Protein AF-A0A1Q3ZFN1-F1 (afdb_monomer_lite)

pLDDT: mean 83.61, std 12.13, range [43.12, 94.75]

Structure (mmCIF, N/CA/C/O backbone):
data_AF-A0A1Q3ZFN1-F1
#
_entry.id   AF-A0A1Q3ZFN1-F1
#
loop_
_atom_site.group_PDB
_atom_site.id
_atom_site.type_symbol
_atom_site.label_atom_id
_atom_site.label_alt_id
_atom_site.label_comp_id
_atom_site.label_asym_id
_atom_site.label_entity_id
_atom_site.label_seq_id
_atom_site.pdbx_PDB_ins_code
_atom_site.Cartn_x
_atom_site.Cartn_y
_atom_site.Cartn_z
_atom_site.occupancy
_atom_site.B_iso_or_equiv
_atom_site.auth_seq_id
_atom_site.auth_comp_id
_atom_site.auth_asym_id
_atom_site.auth_atom_id
_atom_site.pdbx_PDB_model_num
ATOM 1 N N . MET A 1 1 ? 1.269 -21.646 -1.343 1.00 58.28 1 MET A N 1
ATOM 2 C CA . MET A 1 1 ? 0.645 -20.371 -0.934 1.00 58.28 1 MET A CA 1
ATOM 3 C C . MET A 1 1 ? 0.498 -19.510 -2.165 1.00 58.28 1 MET A C 1
ATOM 5 O O . MET A 1 1 ? 1.479 -19.350 -2.881 1.00 58.28 1 MET A O 1
ATOM 9 N N . ASP A 1 2 ? -0.700 -19.008 -2.442 1.00 80.94 2 ASP A N 1
ATOM 10 C CA . ASP A 1 2 ? -0.858 -17.933 -3.420 1.00 80.94 2 ASP A CA 1
ATOM 11 C C . ASP A 1 2 ? -0.304 -16.603 -2.858 1.00 80.94 2 ASP A C 1
ATOM 13 O O . ASP A 1 2 ? -0.062 -16.458 -1.655 1.00 80.94 2 ASP A O 1
ATOM 17 N N . ASN A 1 3 ? -0.045 -15.640 -3.747 1.00 77.50 3 ASN A N 1
ATOM 18 C CA . ASN A 1 3 ? 0.554 -14.349 -3.384 1.00 77.50 3 ASN A CA 1
ATOM 19 C C . ASN A 1 3 ? -0.332 -13.537 -2.426 1.00 77.50 3 ASN A C 1
ATOM 21 O O . ASN A 1 3 ? 0.177 -12.761 -1.623 1.00 77.50 3 ASN A O 1
ATOM 25 N N . GLU A 1 4 ? -1.648 -13.736 -2.489 1.00 74.69 4 GLU A N 1
ATOM 26 C CA . GLU A 1 4 ? -2.616 -13.067 -1.622 1.00 74.69 4 GLU A CA 1
ATOM 27 C C . GLU A 1 4 ? -2.532 -13.602 -0.189 1.00 74.69 4 GLU A C 1
ATOM 29 O O . GLU A 1 4 ? -2.415 -12.829 0.755 1.00 74.69 4 GLU A O 1
ATOM 34 N N . SER A 1 5 ? -2.457 -14.919 -0.028 1.00 80.62 5 SER A N 1
ATOM 35 C CA . SER A 1 5 ? -2.258 -15.604 1.248 1.00 80.62 5 SER A CA 1
ATOM 36 C C . SER A 1 5 ? -0.938 -15.203 1.896 1.00 80.62 5 SER A C 1
ATOM 38 O O . SER A 1 5 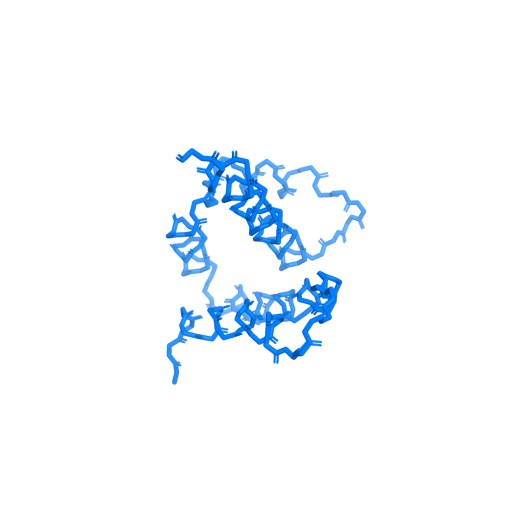? -0.887 -15.027 3.107 1.00 80.62 5 SER A O 1
ATOM 40 N N . ARG A 1 6 ? 0.132 -15.018 1.107 1.00 80.62 6 ARG A N 1
ATOM 41 C CA . ARG A 1 6 ? 1.429 -14.544 1.622 1.00 80.62 6 ARG A CA 1
ATOM 42 C C . ARG A 1 6 ? 1.369 -13.083 2.073 1.00 80.62 6 ARG A C 1
ATOM 44 O O . ARG A 1 6 ? 1.899 -12.760 3.129 1.00 80.62 6 ARG A O 1
ATOM 51 N N . LEU A 1 7 ? 0.683 -12.223 1.322 1.00 77.38 7 LEU A N 1
ATOM 52 C CA . LEU A 1 7 ? 0.453 -10.831 1.712 1.00 77.38 7 LEU A CA 1
ATOM 53 C C . LEU A 1 7 ? -0.386 -10.734 2.996 1.00 77.38 7 LEU A C 1
ATOM 55 O O . LEU A 1 7 ? -0.041 -9.988 3.910 1.00 77.38 7 LEU A O 1
ATOM 59 N N . LEU A 1 8 ? -1.456 -11.524 3.094 1.00 77.06 8 LEU A N 1
ATOM 60 C CA . LEU A 1 8 ? -2.279 -11.609 4.299 1.00 77.06 8 LEU A CA 1
ATOM 61 C C . LEU A 1 8 ? -1.504 -12.193 5.481 1.00 77.06 8 LEU A C 1
ATOM 63 O O . LEU A 1 8 ? -1.672 -11.697 6.591 1.00 77.06 8 LEU A O 1
ATOM 67 N N . ALA A 1 9 ? -0.629 -13.177 5.249 1.00 82.50 9 ALA A N 1
ATOM 68 C CA . ALA A 1 9 ? 0.245 -13.732 6.276 1.00 82.50 9 ALA A CA 1
ATOM 69 C C . ALA A 1 9 ? 1.146 -12.643 6.873 1.00 82.50 9 ALA A C 1
ATOM 71 O O . ALA A 1 9 ? 1.059 -12.418 8.075 1.00 82.50 9 ALA A O 1
ATOM 72 N N . ILE A 1 10 ? 1.872 -11.876 6.045 1.00 81.44 10 ILE A N 1
ATOM 73 C CA . ILE A 1 10 ? 2.739 -10.766 6.497 1.00 81.44 10 ILE A CA 1
ATOM 74 C C . ILE A 1 10 ? 1.946 -9.744 7.328 1.00 81.44 10 ILE A C 1
ATOM 76 O O . ILE A 1 10 ? 2.390 -9.297 8.386 1.00 81.44 10 ILE A O 1
ATOM 80 N N . ILE A 1 11 ? 0.735 -9.393 6.881 1.00 74.88 11 ILE A N 1
ATOM 81 C CA . ILE A 1 11 ? -0.128 -8.453 7.609 1.00 74.88 11 ILE A CA 1
ATOM 82 C C . ILE A 1 11 ? -0.617 -9.068 8.933 1.00 74.88 11 ILE A C 1
ATOM 84 O O . ILE A 1 11 ? -0.661 -8.376 9.947 1.00 74.88 11 ILE A O 1
ATOM 88 N N . SER A 1 12 ? -0.969 -10.354 8.959 1.00 72.81 12 SER A N 1
ATOM 89 C CA . SER A 1 12 ? -1.512 -11.035 10.144 1.00 72.81 12 SER A CA 1
ATOM 90 C C . SER A 1 12 ? -0.459 -11.402 11.194 1.00 72.81 12 SER A C 1
ATOM 92 O O . SER A 1 12 ? -0.726 -11.292 12.391 1.00 72.81 12 SER A O 1
ATOM 94 N N . GLU A 1 13 ? 0.749 -11.777 10.771 1.00 69.62 13 GLU A N 1
ATOM 95 C CA . GLU A 1 13 ? 1.867 -12.145 11.648 1.00 69.62 13 GLU A CA 1
ATOM 96 C C . GLU A 1 13 ? 2.302 -10.963 12.519 1.00 69.62 13 GLU A C 1
ATOM 98 O O . GLU A 1 13 ? 2.713 -11.146 13.661 1.00 69.62 13 GLU A O 1
ATOM 103 N N . SER A 1 14 ? 2.090 -9.739 12.032 1.00 62.66 14 SER A N 1
ATOM 104 C CA . SER A 1 14 ? 2.328 -8.505 12.783 1.00 62.66 14 SER A CA 1
ATOM 105 C C . SER A 1 14 ? 1.358 -8.252 13.945 1.00 62.66 14 SER A C 1
ATOM 107 O O . SER A 1 14 ? 1.611 -7.381 14.773 1.00 62.66 14 SER A O 1
ATOM 109 N N . SER A 1 15 ? 0.243 -8.992 14.012 1.00 58.81 15 SER A N 1
ATOM 110 C CA . SER A 1 15 ? -0.812 -8.811 15.021 1.00 58.81 15 SER A CA 1
ATOM 111 C C . SER A 1 15 ? -0.821 -9.884 16.118 1.00 58.81 15 SER A C 1
ATOM 113 O O . SER A 1 15 ? -1.487 -9.694 17.131 1.00 58.81 15 SER A O 1
ATOM 115 N N . ASN A 1 16 ? -0.091 -10.994 15.959 1.00 53.34 16 ASN A N 1
ATOM 116 C CA . ASN A 1 16 ? -0.172 -12.147 16.863 1.00 53.34 16 ASN A CA 1
ATOM 117 C C . ASN A 1 16 ? 1.114 -12.361 17.670 1.00 53.34 16 ASN A C 1
ATOM 119 O O . ASN A 1 16 ? 1.813 -13.343 17.440 1.00 53.34 16 ASN A O 1
ATOM 123 N N . LYS A 1 17 ? 1.383 -11.483 18.647 1.00 44.75 17 LYS A N 1
ATOM 124 C CA . LYS A 1 17 ? 2.085 -11.825 19.903 1.00 44.75 17 LYS A CA 1
ATOM 125 C C . LYS A 1 17 ? 1.594 -10.916 21.038 1.00 44.75 17 LYS A C 1
ATOM 127 O O . LYS A 1 17 ? 1.892 -9.727 21.062 1.00 44.75 17 LYS A O 1
ATOM 132 N N . ASP A 1 18 ? 0.807 -11.490 21.944 1.00 47.72 18 ASP A N 1
ATOM 133 C CA . ASP A 1 18 ? 0.650 -11.096 23.351 1.00 47.72 18 ASP A CA 1
ATOM 134 C C . ASP A 1 18 ? 0.722 -9.590 23.659 1.00 47.72 18 ASP A C 1
ATOM 136 O O . ASP A 1 18 ? 1.713 -9.097 24.193 1.00 47.72 18 ASP A O 1
ATOM 140 N N . GLY A 1 19 ? -0.332 -8.835 23.331 1.00 54.94 19 GLY A N 1
ATOM 141 C CA . GLY A 1 19 ? -0.489 -7.450 23.799 1.00 54.94 19 GLY A CA 1
ATOM 142 C C . GLY A 1 19 ? 0.586 -6.455 23.335 1.00 54.94 19 GLY A C 1
ATOM 143 O O . GLY A 1 19 ? 0.626 -5.341 23.857 1.00 54.94 19 GLY A O 1
ATOM 144 N N . GLN A 1 20 ? 1.442 -6.821 22.374 1.00 56.12 20 GLN A N 1
ATOM 145 C CA . GLN A 1 20 ? 2.468 -5.931 21.832 1.00 56.12 20 GLN A CA 1
ATOM 146 C C . GLN A 1 20 ? 1.930 -5.041 20.709 1.00 56.12 20 GLN A C 1
ATOM 148 O O . GLN A 1 20 ? 1.057 -5.417 19.925 1.00 56.12 20 GLN A O 1
ATOM 153 N N . SER A 1 21 ? 2.475 -3.826 20.641 1.00 70.00 21 SER A N 1
ATOM 154 C CA . SER A 1 21 ? 2.244 -2.879 19.554 1.00 70.00 21 SER A CA 1
ATOM 155 C C . SER A 1 21 ? 2.727 -3.447 18.220 1.00 70.00 21 SER A C 1
ATOM 157 O O . SER A 1 21 ? 3.835 -3.971 18.143 1.00 70.00 21 SER A O 1
ATOM 159 N N . ILE A 1 22 ? 1.926 -3.277 17.166 1.00 80.88 22 ILE A N 1
ATOM 160 C CA . ILE A 1 22 ? 2.288 -3.667 15.798 1.00 80.88 22 ILE A CA 1
ATOM 161 C C . ILE A 1 22 ? 3.555 -2.915 15.369 1.00 80.88 22 ILE A C 1
ATOM 163 O O . ILE A 1 22 ? 3.553 -1.681 15.312 1.00 80.88 22 ILE A O 1
ATOM 167 N N . ASP A 1 23 ? 4.606 -3.659 15.024 1.00 87.62 23 ASP A N 1
ATOM 168 C CA . ASP A 1 23 ? 5.820 -3.115 14.414 1.00 87.62 23 ASP A CA 1
ATOM 169 C C . ASP A 1 23 ? 5.589 -2.870 12.917 1.00 87.62 23 ASP A C 1
ATOM 171 O O . ASP A 1 23 ? 5.795 -3.730 12.057 1.00 87.62 23 ASP A O 1
ATOM 175 N N . TRP A 1 24 ? 5.106 -1.669 12.607 1.00 88.06 24 TRP A N 1
ATOM 176 C CA . TRP A 1 24 ? 4.826 -1.266 11.232 1.00 88.06 24 TRP A CA 1
ATOM 177 C C . TRP A 1 24 ? 6.073 -1.146 10.361 1.00 88.06 24 TRP A C 1
ATOM 179 O O . TRP A 1 24 ? 5.945 -1.242 9.141 1.00 88.06 24 TRP A O 1
ATOM 189 N N . GLU A 1 25 ? 7.245 -0.930 10.954 1.00 89.50 25 GLU A N 1
ATOM 190 C CA . GLU A 1 25 ? 8.492 -0.813 10.204 1.00 89.50 25 GLU A CA 1
ATOM 191 C C . GLU A 1 25 ? 8.929 -2.190 9.702 1.00 89.50 25 GLU A C 1
ATOM 193 O O . GLU A 1 25 ? 9.166 -2.363 8.505 1.00 89.50 25 GLU A O 1
ATOM 198 N N . ALA A 1 26 ? 8.910 -3.202 10.574 1.00 88.88 26 ALA A N 1
ATOM 199 C CA . ALA A 1 26 ? 9.181 -4.582 10.182 1.00 88.88 26 ALA A CA 1
ATOM 200 C C . ALA A 1 26 ? 8.197 -5.080 9.108 1.00 88.88 26 ALA A C 1
ATOM 202 O O . ALA A 1 26 ? 8.601 -5.722 8.135 1.00 88.88 26 ALA A O 1
ATOM 203 N N . VAL A 1 27 ? 6.908 -4.743 9.237 1.00 89.88 27 VAL A N 1
ATOM 204 C CA . VAL A 1 27 ? 5.890 -5.070 8.222 1.00 89.88 27 VAL A CA 1
ATOM 205 C C . VAL A 1 27 ? 6.204 -4.405 6.888 1.00 89.88 27 VAL A C 1
ATOM 207 O O . VAL A 1 27 ? 6.152 -5.055 5.844 1.00 89.88 27 VAL A O 1
ATOM 210 N N . GLN A 1 28 ? 6.547 -3.117 6.907 1.00 92.06 28 GLN A N 1
ATOM 211 C CA . GLN A 1 28 ? 6.884 -2.381 5.696 1.00 92.06 28 GLN A CA 1
ATOM 212 C C . GLN A 1 28 ? 8.105 -2.977 4.992 1.00 92.06 28 GLN A C 1
ATOM 214 O O . GLN A 1 28 ? 8.090 -3.118 3.769 1.00 92.06 28 GLN A O 1
ATOM 219 N N . GLN A 1 29 ? 9.139 -3.366 5.738 1.00 92.62 29 GLN A N 1
ATOM 220 C CA . GLN A 1 29 ? 10.335 -3.994 5.176 1.00 92.62 29 GLN A CA 1
ATOM 221 C C . GLN A 1 29 ? 10.011 -5.341 4.518 1.00 92.62 29 GLN A C 1
ATOM 223 O O . GLN A 1 29 ? 10.404 -5.576 3.375 1.00 92.62 29 GLN A O 1
ATOM 228 N N . GLN A 1 30 ? 9.232 -6.200 5.182 1.00 92.50 30 GLN A N 1
ATOM 229 C CA . GLN A 1 30 ? 8.827 -7.492 4.613 1.00 92.50 30 GLN A CA 1
ATOM 230 C C . GLN A 1 30 ? 7.980 -7.331 3.347 1.00 92.50 30 GLN A C 1
ATOM 232 O O . GLN A 1 30 ? 8.203 -8.023 2.352 1.00 92.50 30 GLN A O 1
ATOM 237 N N . LEU A 1 31 ? 7.033 -6.389 3.363 1.00 93.00 31 LEU A N 1
ATOM 238 C CA . LEU A 1 31 ? 6.233 -6.048 2.190 1.00 93.00 31 LEU A CA 1
ATOM 239 C C . LEU A 1 31 ? 7.098 -5.505 1.054 1.00 93.00 31 LEU A C 1
ATOM 241 O O . LEU A 1 31 ? 6.872 -5.873 -0.091 1.00 93.00 31 LEU A O 1
ATOM 245 N N . THR A 1 32 ? 8.090 -4.670 1.362 1.00 94.75 32 THR A N 1
ATOM 246 C CA . THR A 1 32 ? 9.004 -4.104 0.362 1.00 94.75 32 THR A CA 1
ATOM 247 C C . THR A 1 32 ? 9.727 -5.213 -0.387 1.00 94.75 32 THR A C 1
ATOM 249 O O . THR A 1 32 ? 9.645 -5.263 -1.610 1.00 94.75 32 THR A O 1
ATOM 252 N N . VAL A 1 33 ? 10.351 -6.147 0.341 1.00 94.00 33 VAL A N 1
ATOM 253 C CA . VAL A 1 33 ? 11.071 -7.281 -0.261 1.00 94.00 33 VAL A CA 1
ATOM 254 C C . VAL A 1 33 ? 10.130 -8.133 -1.110 1.00 94.00 33 VAL A C 1
ATOM 256 O O . VAL A 1 33 ? 10.423 -8.415 -2.268 1.00 94.00 33 VAL A O 1
ATOM 259 N N . PHE A 1 34 ? 8.965 -8.494 -0.568 1.00 92.25 34 PHE A N 1
ATOM 260 C CA . PHE A 1 34 ? 7.981 -9.303 -1.287 1.00 92.25 34 PHE A CA 1
ATOM 261 C C . PHE A 1 34 ? 7.476 -8.624 -2.568 1.00 92.25 34 PHE A C 1
ATOM 263 O O . PHE A 1 34 ? 7.319 -9.273 -3.602 1.00 92.25 34 PHE A O 1
ATOM 270 N N . LEU A 1 35 ? 7.211 -7.319 -2.512 1.00 93.00 35 LEU A N 1
ATOM 271 C CA . LEU A 1 35 ? 6.713 -6.565 -3.655 1.00 93.00 35 LEU A CA 1
ATOM 272 C C . LEU A 1 35 ? 7.802 -6.350 -4.695 1.00 93.00 35 LEU A C 1
ATOM 274 O O . LEU A 1 35 ? 7.509 -6.532 -5.869 1.00 93.00 35 LEU A O 1
ATOM 278 N N . ASP A 1 36 ? 9.034 -6.025 -4.303 1.00 93.81 36 ASP A N 1
ATOM 279 C CA . ASP A 1 36 ? 10.144 -5.884 -5.249 1.00 93.81 36 ASP A CA 1
ATOM 280 C C . ASP A 1 36 ? 10.375 -7.202 -6.013 1.00 93.81 36 ASP A C 1
ATOM 282 O O . ASP A 1 36 ? 10.454 -7.188 -7.242 1.00 93.81 36 ASP A O 1
ATOM 286 N N . GLU A 1 37 ? 10.335 -8.355 -5.332 1.00 92.31 37 GLU A N 1
ATOM 287 C CA . GLU A 1 37 ? 10.352 -9.672 -5.987 1.00 92.31 37 GLU A CA 1
ATOM 288 C C . GLU A 1 37 ? 9.178 -9.834 -6.965 1.00 92.31 37 GLU A C 1
ATOM 290 O O . GLU A 1 37 ? 9.367 -10.195 -8.126 1.00 92.31 37 GLU A O 1
ATOM 295 N N . MET A 1 38 ? 7.951 -9.534 -6.536 1.00 91.25 38 MET A N 1
ATOM 296 C CA . MET A 1 38 ? 6.772 -9.709 -7.384 1.00 91.25 38 MET A CA 1
ATOM 297 C C . MET A 1 38 ? 6.736 -8.774 -8.593 1.00 91.25 38 MET A C 1
ATOM 299 O O . MET A 1 38 ? 6.308 -9.198 -9.663 1.00 91.25 38 MET A O 1
ATOM 303 N N . ILE A 1 39 ? 7.167 -7.522 -8.440 1.00 92.06 39 ILE A N 1
ATOM 304 C CA . ILE A 1 39 ? 7.179 -6.518 -9.508 1.00 92.06 39 ILE A CA 1
ATOM 305 C C . ILE A 1 39 ? 8.109 -6.964 -10.636 1.00 92.06 39 ILE A C 1
ATOM 307 O O . ILE A 1 39 ? 7.762 -6.792 -11.803 1.00 92.06 39 ILE A O 1
ATOM 311 N N . THR A 1 40 ? 9.256 -7.567 -10.296 1.00 91.50 40 THR A N 1
ATOM 312 C CA . THR A 1 40 ? 10.195 -8.093 -11.302 1.00 91.50 40 THR A CA 1
ATOM 313 C C . THR A 1 40 ? 9.613 -9.246 -12.119 1.00 91.50 40 THR A C 1
ATOM 315 O O . THR A 1 40 ? 10.046 -9.468 -13.247 1.00 91.50 40 THR A O 1
ATOM 318 N N . VAL A 1 41 ? 8.621 -9.958 -11.574 1.00 90.44 41 VAL A N 1
ATOM 319 C CA . VAL A 1 41 ? 7.948 -11.074 -12.247 1.00 90.44 41 VAL A CA 1
ATOM 320 C C . VAL A 1 41 ? 6.723 -10.593 -13.027 1.00 90.44 41 VAL A C 1
ATOM 322 O O . VAL A 1 41 ? 6.597 -10.889 -14.211 1.00 90.44 41 VAL A O 1
ATOM 325 N N . ASP A 1 42 ? 5.804 -9.881 -12.369 1.00 89.50 42 ASP A N 1
ATOM 326 C CA . ASP A 1 42 ? 4.557 -9.392 -12.964 1.00 89.50 42 ASP A CA 1
ATOM 327 C C . ASP A 1 42 ? 3.975 -8.207 -12.172 1.00 89.50 42 ASP A C 1
ATOM 329 O O . ASP A 1 42 ? 3.266 -8.361 -11.169 1.00 89.50 42 ASP A O 1
ATOM 333 N N . PHE A 1 43 ? 4.225 -7.000 -12.676 1.00 88.38 43 PHE A N 1
ATOM 334 C CA . PHE A 1 43 ? 3.698 -5.766 -12.099 1.00 88.38 43 PHE A CA 1
ATOM 335 C C . PHE A 1 43 ? 2.163 -5.671 -12.143 1.00 88.38 43 PHE A C 1
ATOM 337 O O . PHE A 1 43 ? 1.545 -5.177 -11.198 1.00 88.38 43 PHE A O 1
ATOM 344 N N . ASN A 1 44 ? 1.514 -6.174 -13.198 1.00 89.62 44 ASN A N 1
ATOM 345 C CA . ASN A 1 44 ? 0.053 -6.095 -13.322 1.00 89.62 44 ASN A CA 1
ATOM 346 C C . ASN A 1 44 ? -0.636 -6.945 -12.251 1.00 89.62 44 ASN A C 1
ATOM 348 O O . ASN A 1 44 ? -1.670 -6.559 -11.691 1.00 89.62 44 ASN A O 1
ATOM 352 N N . ARG A 1 45 ? -0.034 -8.088 -11.911 1.00 88.81 45 ARG A N 1
ATOM 353 C CA . ARG A 1 45 ? -0.501 -8.922 -10.804 1.00 88.81 45 ARG A CA 1
ATOM 354 C C . ARG A 1 45 ? -0.392 -8.206 -9.461 1.00 88.81 45 ARG A C 1
ATOM 356 O O 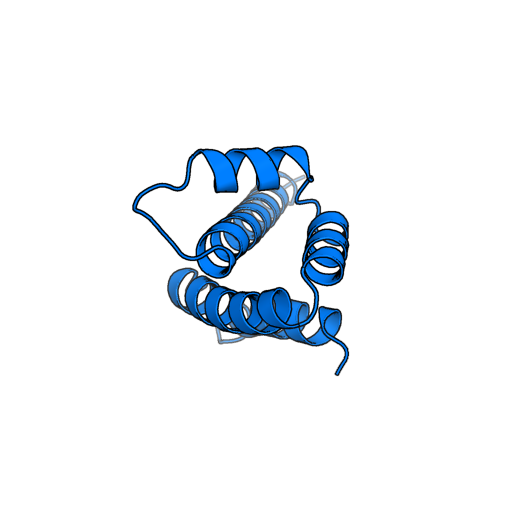. ARG A 1 45 ? -1.306 -8.329 -8.647 1.00 88.81 45 ARG A O 1
ATOM 363 N N . VAL A 1 46 ? 0.672 -7.433 -9.238 1.00 89.88 46 VAL A N 1
ATOM 364 C CA . VAL A 1 46 ? 0.821 -6.604 -8.030 1.00 89.88 46 VAL A CA 1
ATOM 365 C C . VAL A 1 46 ? -0.295 -5.564 -7.947 1.00 89.88 46 VAL A C 1
ATOM 367 O O . VAL A 1 46 ? -0.979 -5.497 -6.927 1.00 89.88 46 VAL A O 1
ATOM 370 N N . LEU A 1 47 ? -0.554 -4.817 -9.026 1.00 89.19 47 LEU A N 1
ATOM 371 C CA . LEU A 1 47 ? -1.654 -3.843 -9.069 1.00 89.19 47 LEU A CA 1
ATOM 372 C C . LEU A 1 47 ? -3.013 -4.487 -8.767 1.00 89.19 47 LEU A C 1
ATOM 374 O O . LEU A 1 47 ? -3.793 -3.956 -7.980 1.00 89.19 47 LEU A O 1
ATOM 378 N N . THR A 1 48 ? -3.270 -5.670 -9.329 1.00 89.56 48 THR A N 1
ATOM 379 C CA . THR A 1 48 ? -4.515 -6.415 -9.087 1.00 89.56 48 THR A CA 1
ATOM 380 C C . THR A 1 48 ? -4.695 -6.758 -7.605 1.00 89.56 48 THR A C 1
ATOM 382 O O . THR A 1 48 ? -5.801 -6.645 -7.076 1.00 89.56 48 THR A O 1
ATOM 385 N N . ILE A 1 49 ? -3.617 -7.147 -6.915 1.00 87.69 49 ILE A N 1
ATOM 386 C CA . ILE A 1 49 ? -3.645 -7.426 -5.471 1.00 87.69 49 ILE A CA 1
ATOM 387 C C . ILE A 1 49 ? -3.903 -6.141 -4.680 1.00 87.69 49 ILE A C 1
ATOM 389 O O . ILE A 1 49 ? -4.743 -6.140 -3.783 1.00 87.69 49 ILE A O 1
ATOM 393 N N . LEU A 1 50 ? -3.238 -5.037 -5.033 1.00 88.19 50 LE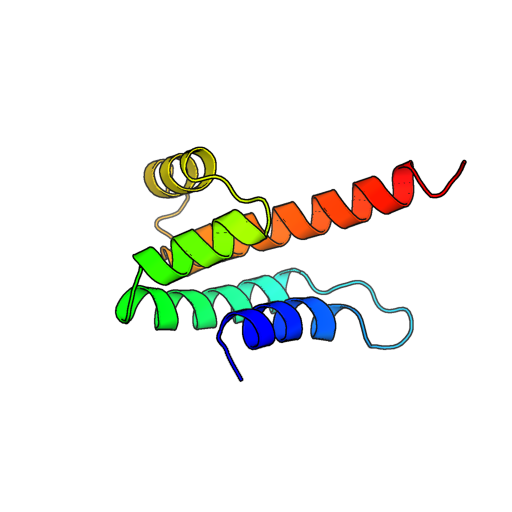U A N 1
ATOM 394 C CA . LEU A 1 50 ? -3.426 -3.741 -4.375 1.00 88.19 50 LEU A CA 1
ATOM 395 C C . LEU A 1 50 ? -4.878 -3.246 -4.459 1.00 88.19 50 LEU A C 1
ATOM 397 O O . LEU A 1 50 ? -5.421 -2.749 -3.471 1.00 88.19 50 LEU A O 1
ATOM 401 N N . TYR A 1 51 ? -5.547 -3.444 -5.596 1.00 87.75 51 TYR A N 1
ATOM 402 C CA . TYR A 1 51 ? -6.950 -3.049 -5.757 1.00 87.75 51 TYR A CA 1
ATOM 403 C C . TYR A 1 51 ? -7.892 -3.835 -4.844 1.00 87.75 51 TYR A C 1
ATOM 405 O O . TYR A 1 51 ? -8.850 -3.262 -4.330 1.00 87.75 51 TYR A O 1
ATOM 413 N N . ARG A 1 52 ? -7.604 -5.117 -4.582 1.00 86.62 52 ARG A N 1
ATOM 414 C CA . ARG A 1 52 ? -8.406 -5.955 -3.669 1.00 86.62 52 ARG A CA 1
ATOM 415 C C . ARG A 1 52 ? -8.342 -5.498 -2.214 1.00 86.62 52 ARG A C 1
ATOM 417 O O . ARG A 1 52 ? -9.247 -5.799 -1.444 1.00 86.62 52 ARG A O 1
ATOM 424 N N . ILE A 1 53 ? -7.288 -4.779 -1.838 1.00 84.50 53 ILE A N 1
ATOM 425 C CA . ILE A 1 53 ? -7.083 -4.259 -0.481 1.00 84.50 53 ILE A CA 1
ATOM 426 C C . ILE A 1 53 ? -7.362 -2.752 -0.380 1.00 84.50 53 ILE A C 1
ATOM 428 O O . ILE A 1 53 ? -6.875 -2.103 0.543 1.00 84.50 53 ILE A O 1
ATOM 432 N N . ASP A 1 54 ? -8.158 -2.200 -1.304 1.00 87.69 54 ASP A N 1
ATOM 433 C CA . ASP A 1 54 ? -8.578 -0.790 -1.358 1.00 87.69 54 ASP A CA 1
ATOM 434 C C . ASP A 1 54 ? -7.441 0.230 -1.579 1.00 87.69 54 ASP A C 1
ATOM 436 O O . ASP A 1 54 ? -7.529 1.390 -1.155 1.00 87.69 54 ASP A O 1
ATOM 440 N N . VAL A 1 55 ? -6.367 -0.161 -2.265 1.00 88.62 55 VAL A N 1
ATOM 441 C CA . VAL A 1 55 ? -5.320 0.766 -2.720 1.00 88.62 55 VAL A CA 1
ATOM 442 C C . VAL A 1 55 ? -5.541 1.054 -4.202 1.00 88.62 55 VAL A C 1
ATOM 444 O O . VAL A 1 55 ? -5.174 0.247 -5.039 1.00 88.62 55 VAL A O 1
ATOM 447 N N . SER A 1 56 ? -6.158 2.187 -4.551 1.00 88.62 56 SER A N 1
ATOM 448 C CA . SER A 1 56 ? -6.545 2.488 -5.942 1.00 88.62 56 SER A CA 1
ATOM 449 C C . SER A 1 56 ? -5.368 2.802 -6.878 1.00 88.62 56 SER A C 1
ATOM 451 O O . SER A 1 56 ? -4.341 3.334 -6.457 1.00 88.62 56 SER A O 1
ATOM 453 N N . GLU A 1 57 ? -5.559 2.574 -8.184 1.00 88.12 57 GLU A N 1
ATOM 454 C CA . GLU A 1 57 ? -4.572 2.876 -9.241 1.00 88.12 57 GLU A CA 1
ATOM 455 C C . GLU A 1 57 ? -4.071 4.315 -9.190 1.00 88.12 57 GLU A C 1
ATOM 457 O O . GLU A 1 57 ? -2.885 4.590 -9.358 1.00 88.12 57 GLU A O 1
ATOM 462 N N . VAL A 1 58 ? -4.993 5.243 -8.935 1.00 90.00 58 VAL A N 1
ATOM 463 C CA . VAL A 1 58 ? -4.699 6.672 -8.848 1.00 90.00 58 VAL A CA 1
ATOM 464 C C . VAL A 1 58 ? -3.726 6.948 -7.703 1.00 90.00 58 VAL A C 1
ATOM 466 O O . VAL A 1 58 ? -2.769 7.695 -7.895 1.00 90.00 58 VAL A O 1
ATOM 469 N N . LYS A 1 59 ? -3.923 6.318 -6.534 1.00 89.81 59 LYS A N 1
ATOM 470 C CA . LYS A 1 59 ? -3.007 6.448 -5.391 1.00 89.81 59 LYS A CA 1
ATOM 471 C C . LYS A 1 59 ? -1.635 5.862 -5.715 1.00 89.81 59 LYS A C 1
ATOM 473 O O . LYS A 1 59 ? -0.633 6.499 -5.411 1.00 89.81 59 LYS A O 1
ATOM 478 N N . VAL A 1 60 ? -1.597 4.703 -6.374 1.00 91.50 60 VAL A N 1
ATOM 479 C CA . VAL A 1 60 ? -0.342 4.067 -6.799 1.00 91.50 60 VAL A CA 1
ATOM 480 C C . VAL A 1 60 ? 0.426 4.968 -7.761 1.00 91.50 60 VAL A C 1
ATOM 482 O O . VAL A 1 60 ? 1.560 5.334 -7.474 1.00 91.50 60 VAL A O 1
ATOM 485 N N . LYS A 1 61 ? -0.194 5.389 -8.869 1.00 91.00 61 LYS A N 1
ATOM 486 C CA . LYS A 1 61 ? 0.451 6.257 -9.867 1.00 91.00 61 LYS A CA 1
ATOM 487 C C . LYS A 1 61 ? 0.944 7.560 -9.256 1.00 91.00 61 LYS A C 1
ATOM 489 O O . LYS A 1 61 ? 2.049 7.993 -9.558 1.00 91.00 61 LYS A O 1
ATOM 494 N N . LYS A 1 62 ? 0.138 8.172 -8.385 1.00 92.56 62 LYS A N 1
ATOM 495 C CA . LYS A 1 62 ? 0.527 9.387 -7.671 1.00 92.56 62 LYS A CA 1
ATOM 496 C C . LYS A 1 62 ? 1.775 9.151 -6.816 1.00 92.56 62 LYS A C 1
ATOM 498 O O . LYS A 1 62 ? 2.744 9.880 -6.976 1.00 92.56 62 LYS A O 1
ATOM 503 N N . ALA A 1 63 ? 1.778 8.110 -5.985 1.00 91.69 63 ALA A N 1
ATOM 504 C CA . ALA A 1 63 ? 2.905 7.804 -5.107 1.00 91.69 63 ALA A CA 1
ATOM 505 C C . ALA A 1 63 ? 4.189 7.462 -5.887 1.00 91.69 63 ALA A C 1
ATOM 507 O O . ALA A 1 63 ? 5.277 7.879 -5.499 1.00 91.69 63 ALA A O 1
ATOM 508 N N . LEU A 1 64 ? 4.063 6.753 -7.015 1.00 90.69 64 LEU A N 1
ATOM 509 C CA . LEU A 1 64 ? 5.191 6.451 -7.900 1.00 90.69 64 LEU A CA 1
ATOM 510 C C . LEU A 1 64 ? 5.740 7.696 -8.606 1.00 90.69 64 LEU A C 1
ATOM 512 O O . LEU A 1 64 ? 6.947 7.798 -8.782 1.00 90.69 64 LEU A O 1
ATOM 516 N N . ASN A 1 65 ? 4.883 8.644 -8.993 1.00 91.25 65 ASN A N 1
ATOM 517 C CA . ASN A 1 65 ? 5.318 9.899 -9.613 1.00 91.25 65 ASN A CA 1
ATOM 518 C C . ASN A 1 65 ? 5.968 10.856 -8.607 1.00 91.25 65 ASN A C 1
ATOM 520 O O . ASN A 1 65 ? 6.890 11.582 -8.964 1.00 91.25 65 ASN A O 1
ATOM 524 N N . GLU A 1 66 ? 5.477 10.878 -7.368 1.00 91.19 66 GLU A N 1
ATOM 525 C CA . GLU A 1 66 ? 6.038 11.711 -6.300 1.00 91.19 66 GLU A CA 1
ATOM 526 C C . GLU A 1 66 ? 7.397 11.186 -5.816 1.00 91.19 66 GLU A C 1
ATOM 528 O O . GLU A 1 66 ? 8.202 11.989 -5.354 1.00 91.19 66 GLU A O 1
ATOM 533 N N . ASN A 1 67 ? 7.635 9.867 -5.932 1.00 82.06 67 ASN A N 1
ATOM 534 C CA . ASN A 1 67 ? 8.836 9.119 -5.529 1.00 82.06 6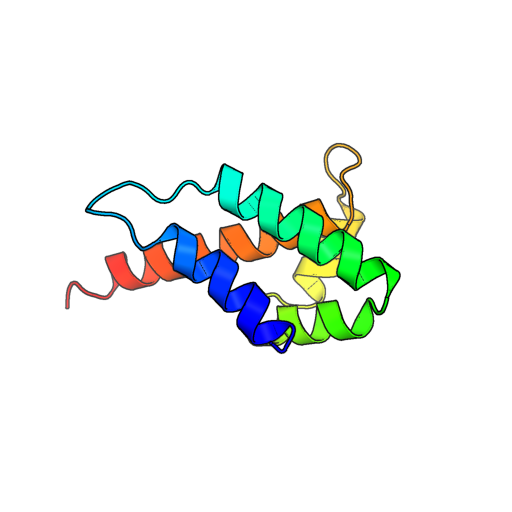7 ASN A CA 1
ATOM 535 C C . ASN A 1 67 ? 9.723 9.841 -4.493 1.00 82.06 67 ASN A C 1
ATOM 537 O O . ASN A 1 67 ? 10.857 10.235 -4.801 1.00 82.06 67 ASN A O 1
ATOM 541 N N . PRO A 1 68 ? 9.215 10.037 -3.263 1.00 71.94 68 PRO A N 1
ATOM 542 C CA . PRO A 1 68 ? 9.979 10.708 -2.230 1.00 71.94 68 PRO A CA 1
ATOM 543 C C . PRO A 1 68 ? 11.228 9.878 -1.921 1.00 71.94 68 PRO A C 1
ATOM 545 O O . PRO A 1 68 ? 11.138 8.689 -1.614 1.00 71.94 68 PRO A O 1
ATOM 548 N N . ASP A 1 69 ? 12.389 10.524 -1.999 1.00 77.38 69 ASP A N 1
ATOM 549 C CA . ASP A 1 69 ? 13.700 9.968 -1.645 1.00 77.38 69 ASP A CA 1
ATOM 550 C C . ASP A 1 69 ? 14.230 8.857 -2.569 1.00 77.38 69 ASP A C 1
ATOM 552 O O . ASP A 1 69 ? 15.103 8.091 -2.163 1.00 77.38 69 ASP A O 1
ATOM 556 N N . ASN A 1 70 ? 13.745 8.773 -3.816 1.00 83.38 70 ASN A N 1
ATOM 557 C CA . ASN A 1 70 ? 14.216 7.793 -4.806 1.00 83.38 70 ASN A CA 1
ATOM 558 C C . ASN A 1 70 ? 14.112 6.337 -4.299 1.00 83.38 70 ASN A C 1
ATOM 560 O O . ASN A 1 70 ? 15.034 5.530 -4.441 1.00 83.38 70 ASN A O 1
ATOM 564 N N . LYS A 1 71 ? 12.984 6.021 -3.655 1.00 88.62 71 LYS A N 1
ATOM 565 C CA . LYS A 1 71 ? 12.682 4.702 -3.087 1.00 88.62 71 LYS A CA 1
ATOM 566 C C . LYS A 1 71 ? 12.391 3.682 -4.189 1.00 88.62 71 LYS A C 1
ATOM 568 O O . LYS A 1 71 ? 12.010 4.038 -5.306 1.00 88.62 71 LYS A O 1
ATOM 573 N N . SER A 1 72 ? 12.537 2.394 -3.863 1.00 91.50 72 SER A N 1
ATOM 574 C CA . SER A 1 72 ? 12.093 1.326 -4.764 1.00 91.50 72 SER A CA 1
ATOM 575 C C . SER A 1 72 ? 10.573 1.356 -4.930 1.00 91.50 72 SER A C 1
ATOM 577 O O . SER A 1 72 ? 9.830 1.801 -4.048 1.00 91.50 72 SER A O 1
ATOM 579 N N . VAL A 1 73 ? 10.096 0.848 -6.067 1.00 91.69 73 VAL A N 1
ATOM 580 C CA . VAL A 1 73 ? 8.660 0.703 -6.334 1.00 91.69 73 VAL A CA 1
ATOM 581 C C . VAL A 1 73 ? 8.013 -0.153 -5.239 1.00 91.69 73 VAL A C 1
ATOM 583 O O . VAL A 1 73 ? 6.977 0.240 -4.707 1.00 91.69 73 VAL A O 1
ATOM 586 N N . GLY A 1 74 ? 8.638 -1.263 -4.829 1.00 93.50 74 GLY A N 1
ATOM 587 C CA . GLY A 1 74 ? 8.147 -2.101 -3.737 1.00 93.50 74 GLY A CA 1
ATOM 588 C C . GLY A 1 74 ? 8.031 -1.349 -2.415 1.00 93.50 74 GLY A C 1
ATOM 589 O O . GLY A 1 74 ? 7.019 -1.499 -1.735 1.00 93.50 74 GLY A O 1
ATOM 590 N N . ALA A 1 75 ? 8.984 -0.472 -2.085 1.00 94.25 75 ALA A N 1
ATOM 591 C CA . ALA A 1 75 ? 8.939 0.328 -0.859 1.00 94.25 75 ALA A CA 1
ATOM 592 C C . ALA A 1 75 ? 7.786 1.344 -0.859 1.00 94.25 75 ALA A C 1
ATOM 594 O O . ALA A 1 75 ? 7.103 1.517 0.155 1.00 94.25 75 ALA A O 1
ATOM 595 N N . ILE A 1 76 ? 7.533 1.986 -2.003 1.00 94.31 76 ILE A N 1
ATOM 596 C CA . ILE A 1 76 ? 6.407 2.914 -2.175 1.00 94.31 76 ILE A CA 1
ATOM 597 C C . ILE A 1 76 ? 5.079 2.168 -2.009 1.00 94.31 76 ILE A C 1
ATOM 599 O O . ILE A 1 76 ? 4.189 2.614 -1.284 1.00 94.31 76 ILE A O 1
ATOM 603 N N . LEU A 1 77 ? 4.943 1.005 -2.648 1.00 93.44 77 LEU A N 1
ATOM 604 C CA . LEU A 1 77 ? 3.730 0.196 -2.557 1.00 93.44 77 LEU A CA 1
ATOM 605 C C . LEU A 1 77 ? 3.531 -0.381 -1.147 1.00 93.44 77 LEU A C 1
ATOM 607 O O . LEU A 1 77 ? 2.412 -0.362 -0.638 1.00 93.44 77 LEU A O 1
ATOM 611 N N . ALA A 1 78 ? 4.598 -0.828 -0.483 1.00 93.94 78 ALA A N 1
ATOM 612 C CA . ALA A 1 78 ? 4.557 -1.306 0.896 1.00 93.94 78 ALA A CA 1
ATOM 613 C C . ALA A 1 78 ? 4.029 -0.231 1.853 1.00 93.94 78 ALA A C 1
ATOM 615 O O . ALA A 1 78 ? 3.177 -0.522 2.696 1.00 93.94 78 ALA A O 1
ATOM 616 N N . GLN A 1 79 ? 4.470 1.019 1.680 1.00 93.88 79 GLN A N 1
ATOM 617 C CA . GLN A 1 79 ? 3.969 2.154 2.452 1.00 93.88 79 GLN A CA 1
ATOM 618 C C . GLN A 1 79 ? 2.453 2.332 2.276 1.00 93.88 79 GLN A C 1
ATOM 620 O O . GLN A 1 79 ? 1.729 2.426 3.266 1.00 93.88 79 GLN A O 1
ATOM 625 N N . LEU A 1 80 ? 1.954 2.293 1.034 1.00 93.38 80 LEU A N 1
ATOM 626 C CA . LEU A 1 80 ? 0.517 2.413 0.751 1.00 93.38 80 LEU A CA 1
ATOM 627 C C . LEU A 1 80 ? -0.308 1.317 1.437 1.00 93.38 80 LEU A C 1
ATOM 629 O O . LEU A 1 80 ? -1.394 1.587 1.956 1.00 93.38 80 LEU A O 1
ATOM 633 N N . ILE A 1 81 ? 0.203 0.083 1.461 1.00 92.06 81 ILE A N 1
ATOM 634 C CA . ILE A 1 81 ? -0.455 -1.039 2.139 1.00 92.06 81 ILE A CA 1
ATOM 635 C C . ILE A 1 81 ? -0.498 -0.795 3.647 1.00 92.06 81 ILE A C 1
ATOM 637 O O . ILE A 1 81 ? -1.560 -0.927 4.259 1.00 92.06 81 ILE A O 1
ATOM 641 N N . VAL A 1 82 ? 0.636 -0.429 4.248 1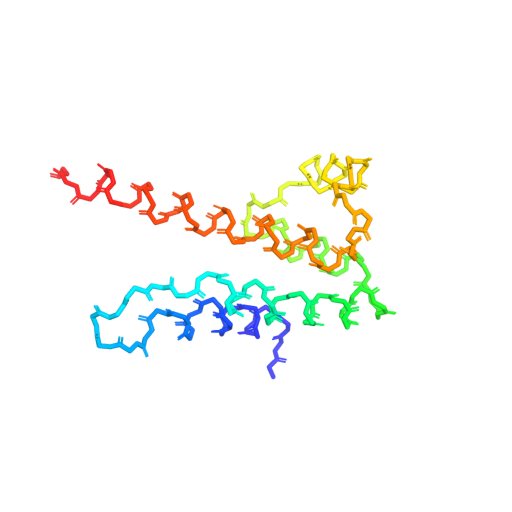.00 91.44 82 VAL A N 1
ATOM 642 C CA . VAL A 1 82 ? 0.747 -0.165 5.689 1.00 91.44 82 VAL A CA 1
ATOM 643 C C . VAL A 1 82 ? -0.199 0.954 6.114 1.00 91.44 82 VAL A C 1
ATOM 645 O O . VAL A 1 82 ? -0.935 0.798 7.091 1.00 91.44 82 VAL A O 1
ATOM 648 N N . ASP A 1 83 ? -0.244 2.052 5.364 1.00 91.75 83 ASP A N 1
ATOM 649 C CA . ASP A 1 83 ? -1.133 3.173 5.663 1.00 91.75 83 ASP A CA 1
ATOM 650 C C . ASP A 1 83 ? -2.600 2.754 5.591 1.00 91.75 83 ASP A C 1
ATOM 652 O O . ASP A 1 83 ? -3.377 3.050 6.503 1.00 91.75 83 ASP A O 1
ATOM 656 N N . ARG A 1 84 ? -2.968 1.945 4.592 1.00 91.56 84 ARG A N 1
ATOM 657 C CA . ARG A 1 84 ? -4.327 1.409 4.478 1.00 91.56 84 ARG A 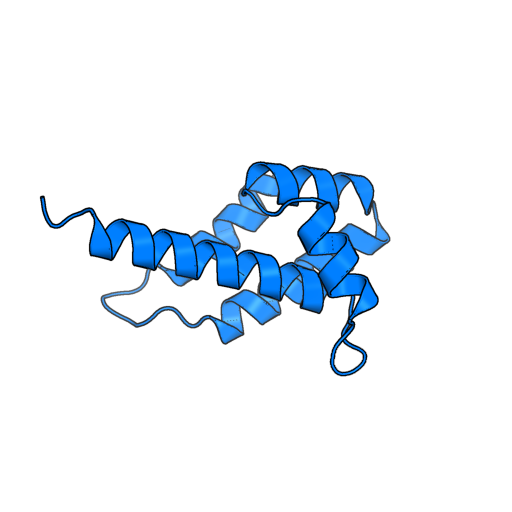CA 1
ATOM 658 C C . ARG A 1 84 ? -4.703 0.481 5.638 1.00 91.56 84 ARG A C 1
ATOM 660 O O . ARG A 1 84 ? -5.858 0.503 6.083 1.00 91.56 84 ARG A O 1
ATOM 667 N N . GLN A 1 85 ? -3.760 -0.312 6.158 1.00 88.88 85 GLN A N 1
ATOM 668 C CA . GLN A 1 85 ? -3.987 -1.144 7.349 1.00 88.88 85 GLN A CA 1
ATOM 669 C C . GLN A 1 85 ? -4.146 -0.298 8.615 1.00 88.88 85 GLN A C 1
ATOM 671 O O . GLN A 1 85 ? -5.061 -0.545 9.407 1.00 88.88 85 GLN A O 1
ATOM 676 N N . LYS A 1 86 ? -3.317 0.740 8.785 1.00 88.56 86 LYS A N 1
ATOM 677 C CA . LYS A 1 86 ? -3.440 1.700 9.891 1.00 88.56 86 LYS A CA 1
ATOM 678 C C . LYS A 1 86 ? -4.794 2.410 9.863 1.00 88.56 86 LYS A C 1
ATOM 680 O O . LYS A 1 86 ? -5.449 2.497 10.900 1.00 88.56 86 LYS A O 1
ATOM 685 N N . GLU A 1 87 ? -5.248 2.863 8.694 1.00 89.50 87 GLU A N 1
ATOM 686 C CA . GLU A 1 87 ? -6.586 3.443 8.503 1.00 89.50 87 GLU A CA 1
ATOM 687 C C . GLU A 1 87 ? -7.689 2.463 8.920 1.00 89.50 87 GLU A C 1
ATOM 689 O O . GLU A 1 87 ? -8.588 2.831 9.673 1.00 89.50 87 GLU A O 1
ATOM 694 N N . LYS A 1 88 ? -7.593 1.192 8.507 1.00 86.31 88 LYS A N 1
ATOM 695 C CA . LYS A 1 88 ? -8.569 0.151 8.867 1.00 86.31 88 LYS A CA 1
ATOM 696 C C . LYS A 1 88 ? -8.635 -0.085 10.379 1.00 86.31 88 LYS A C 1
ATOM 698 O O . LYS A 1 88 ? -9.717 -0.286 10.927 1.00 86.31 88 LYS A O 1
ATOM 703 N N . ILE A 1 89 ? -7.489 -0.078 11.063 1.00 85.56 89 ILE A N 1
ATOM 704 C CA . ILE A 1 89 ? -7.423 -0.210 12.526 1.00 85.56 89 ILE A CA 1
ATOM 705 C C . ILE A 1 89 ? -8.053 1.005 13.203 1.00 85.56 89 ILE A C 1
ATOM 707 O O . ILE A 1 89 ? -8.909 0.818 14.064 1.00 85.56 89 ILE A O 1
ATOM 711 N N . LYS A 1 90 ? -7.692 2.224 12.782 1.00 86.06 90 LYS A N 1
ATOM 712 C CA . LYS A 1 90 ? -8.277 3.463 13.313 1.00 86.06 90 LYS A CA 1
ATOM 713 C C . LYS A 1 90 ? -9.792 3.492 13.132 1.00 86.06 90 LYS A C 1
ATOM 715 O O . LYS A 1 90 ? -10.501 3.786 14.086 1.00 86.06 90 LYS A O 1
ATOM 720 N N . PHE A 1 91 ? -10.285 3.122 11.950 1.00 86.12 91 PHE A N 1
ATOM 721 C CA . PHE A 1 91 ? -11.718 3.048 11.667 1.00 86.12 91 PHE A CA 1
ATOM 722 C C . PHE A 1 91 ? -12.423 2.063 12.607 1.00 86.12 91 PHE A C 1
ATOM 724 O O . PHE A 1 91 ? -13.397 2.423 13.257 1.00 86.12 91 PHE A O 1
ATOM 731 N N . ARG A 1 92 ? -11.892 0.845 12.780 1.00 83.62 92 ARG A N 1
ATOM 732 C CA . ARG A 1 92 ? -12.447 -0.110 13.756 1.00 83.62 92 ARG A CA 1
ATOM 733 C C . ARG A 1 92 ? -12.446 0.454 15.177 1.00 83.62 92 ARG A C 1
ATOM 735 O O . ARG A 1 92 ? -13.453 0.371 15.855 1.00 83.62 92 ARG A O 1
ATOM 742 N N . GLN A 1 93 ? -11.361 1.082 15.621 1.00 83.00 93 GLN A N 1
ATOM 743 C CA . GLN A 1 93 ? -11.298 1.679 16.962 1.00 83.00 93 GLN A CA 1
ATOM 744 C C . GLN A 1 93 ? -12.310 2.818 17.163 1.00 83.00 93 GLN A C 1
ATOM 746 O O . GLN A 1 93 ? -12.840 2.967 18.261 1.00 83.00 93 GLN A O 1
ATOM 751 N N . GLN A 1 94 ? -12.565 3.614 16.122 1.00 80.81 94 GLN A N 1
ATOM 752 C CA . GLN A 1 94 ? -13.513 4.728 16.161 1.00 80.81 94 GLN A CA 1
ATOM 753 C C . GLN A 1 94 ? -14.973 4.257 16.167 1.00 80.81 94 GLN A C 1
ATOM 755 O O . GLN A 1 94 ? -15.775 4.834 16.891 1.00 80.81 94 GLN A O 1
ATOM 760 N N . PHE A 1 95 ? -15.301 3.201 15.415 1.00 76.88 95 PHE A N 1
ATOM 761 C CA . PHE A 1 95 ? -16.680 2.732 15.219 1.00 76.88 95 PHE A CA 1
ATOM 762 C C . PHE A 1 95 ? -17.044 1.455 15.997 1.00 76.88 95 PHE A C 1
ATOM 764 O O . PHE A 1 95 ? -18.193 1.041 15.975 1.00 76.88 95 PHE A O 1
ATOM 771 N N . SER A 1 96 ? -16.115 0.822 16.723 1.00 62.12 96 SER A N 1
ATOM 772 C CA . SER A 1 96 ? -16.422 -0.291 17.645 1.00 62.12 96 SER A CA 1
ATOM 773 C C . SER A 1 96 ? -16.890 0.171 19.037 1.00 62.12 96 SER A C 1
ATOM 775 O O . SER A 1 96 ? -16.913 -0.636 19.962 1.00 62.12 96 SER A O 1
ATOM 777 N N . LYS A 1 97 ? -17.216 1.459 19.213 1.00 54.09 97 LYS A N 1
ATOM 778 C CA . LYS A 1 97 ? -17.719 2.042 20.472 1.00 54.09 97 LYS A CA 1
ATOM 779 C C . LYS A 1 97 ? -19.206 2.437 20.446 1.00 54.09 97 LYS A C 1
ATOM 781 O O . LYS A 1 97 ? -19.643 3.124 21.366 1.00 54.09 97 LYS A O 1
ATOM 786 N N . GLU A 1 98 ? -19.963 1.994 19.446 1.00 43.12 98 GLU A N 1
ATOM 787 C CA . GLU A 1 98 ? -21.437 2.051 19.431 1.00 43.12 98 GLU A CA 1
ATOM 788 C C . GLU A 1 98 ? -22.023 0.671 19.741 1.00 43.12 98 GLU A C 1
ATOM 790 O O . GLU A 1 98 ? -23.017 0.623 20.498 1.00 43.12 98 GLU A O 1
#

Foldseek 3Di:
DPLLVVLVCLVVVQPDDDPDDRPLVSSLVVQLVSVLVVCVVPVVVVQVSCVVLVNDPVNLVVQVVVCPPVDDSSSSSSVSSSVSVVVVVVVCVVPVPD

Radius of gyration: 13.96 Å; chains: 1; bounding box: 36×32×37 Å

Secondary structure (DSSP, 8-state):
--HHHHHHHHHHHTT-STTPPP-HHHHHHHHHHHHHHHHHHHHHHHHHHHHHTT--HHHHHHHHHH-GGG--HHHHHHHHHHHHHHHHHHHHHHHTT-

Sequence (98 aa):
MDNESRLLAIISESSNKDGQSIDWEAVQQQLTVFLDEMITVDFNRVLTILYRIDVSEVKVKKALNENPDNKSVGAILAQLIVDRQKEKIKFRQQFSKE